Protein AF-A0A1A1YK42-F1 (afdb_monomer_lite)

Radius of gyration: 25.69 Å; chains: 1; bounding box: 45×54×81 Å

Organism: NCBI:txid451644

Secondary structure (DSSP, 8-state):
----------------HHHHHHHHHHS-HHHHHHHHHHHHHHHHHHH--TTT-SS-HHHHHHHHHHHHHHHHHHHHHHHHHHHHHHHHHHHHT-S-GGGS-SS-HHHHHHHHHHHTT-------

Structure (mmCIF, N/CA/C/O backbone):
data_AF-A0A1A1YK42-F1
#
_entry.id   AF-A0A1A1YK42-F1
#
loop_
_atom_site.group_PDB
_atom_site.id
_atom_site.type_symbol
_atom_site.label_atom_id
_atom_site.label_alt_id
_atom_site.label_comp_id
_atom_site.label_asym_id
_atom_site.label_entity_id
_atom_site.label_seq_id
_atom_site.pdbx_PDB_ins_code
_atom_site.Cartn_x
_atom_site.Cartn_y
_atom_site.Cartn_z
_atom_site.occupancy
_atom_site.B_iso_or_equiv
_atom_site.auth_seq_id
_atom_site.auth_comp_id
_atom_site.auth_asym_id
_atom_site.auth_atom_id
_atom_site.pdbx_PDB_model_num
ATOM 1 N N . MET A 1 1 ? 24.041 -40.519 -51.395 1.00 43.22 1 MET A N 1
ATOM 2 C CA . MET A 1 1 ? 23.636 -39.099 -51.387 1.00 43.22 1 MET A CA 1
ATOM 3 C C . MET A 1 1 ? 23.385 -38.729 -49.940 1.00 43.22 1 MET A C 1
ATOM 5 O O . MET A 1 1 ? 22.482 -39.293 -49.340 1.00 43.22 1 MET A O 1
ATOM 9 N N . MET A 1 2 ? 24.282 -37.938 -49.354 1.00 36.22 2 MET A N 1
ATOM 10 C CA . MET A 1 2 ? 24.190 -37.510 -47.958 1.00 36.22 2 MET A CA 1
ATOM 11 C C . MET A 1 2 ? 23.115 -36.427 -47.846 1.00 36.22 2 MET A C 1
ATOM 13 O O . MET A 1 2 ? 23.119 -35.485 -48.635 1.00 36.22 2 MET A O 1
ATOM 17 N N . ALA A 1 3 ? 22.181 -36.600 -46.914 1.00 41.62 3 ALA A N 1
ATOM 18 C CA . ALA A 1 3 ? 21.277 -35.544 -46.490 1.00 41.62 3 ALA A CA 1
ATOM 19 C C . ALA A 1 3 ? 21.921 -34.840 -45.292 1.00 41.62 3 ALA A C 1
ATOM 21 O O . ALA A 1 3 ? 22.222 -35.481 -44.288 1.00 41.62 3 ALA A O 1
ATOM 22 N N . ASP A 1 4 ? 22.128 -33.540 -45.438 1.00 39.41 4 ASP A N 1
ATOM 23 C CA . ASP A 1 4 ? 22.672 -32.609 -44.449 1.00 39.41 4 ASP A CA 1
ATOM 24 C C . ASP A 1 4 ? 21.606 -31.513 -44.200 1.00 39.41 4 ASP A C 1
ATOM 26 O O . ASP A 1 4 ? 20.709 -31.339 -45.031 1.00 39.41 4 ASP A O 1
ATOM 30 N N . PRO A 1 5 ? 21.643 -30.763 -43.090 1.00 43.31 5 PRO A N 1
ATOM 31 C CA . PRO A 1 5 ? 21.080 -31.134 -41.796 1.00 43.31 5 PRO A CA 1
ATOM 32 C C . PRO A 1 5 ? 19.809 -30.323 -41.457 1.00 43.31 5 PRO A C 1
ATOM 34 O O . PRO A 1 5 ? 19.664 -29.159 -41.824 1.00 43.31 5 PRO A O 1
ATOM 37 N N . LYS A 1 6 ? 18.878 -30.919 -40.696 1.00 48.62 6 LYS A N 1
ATOM 38 C CA . LYS A 1 6 ? 17.743 -30.203 -40.082 1.00 48.62 6 LYS A CA 1
ATOM 39 C C . LYS A 1 6 ? 18.139 -29.664 -38.706 1.00 48.62 6 LYS A C 1
ATOM 41 O O . LYS A 1 6 ? 18.134 -30.447 -37.765 1.00 48.62 6 LYS A O 1
ATOM 46 N N . GLN A 1 7 ? 18.390 -28.360 -38.593 1.00 44.28 7 GLN A N 1
ATOM 47 C CA . GLN A 1 7 ? 18.180 -27.511 -37.400 1.00 44.28 7 GLN A CA 1
ATOM 48 C C . GLN A 1 7 ? 18.006 -26.068 -37.922 1.00 44.28 7 GLN A C 1
ATOM 50 O O . GLN A 1 7 ? 18.676 -25.697 -38.877 1.00 44.28 7 GLN A O 1
ATOM 55 N N . VAL A 1 8 ? 17.053 -25.252 -37.464 1.00 39.19 8 VAL A N 1
ATOM 56 C CA . VAL A 1 8 ? 16.987 -24.692 -36.108 1.00 39.19 8 VAL A CA 1
ATOM 57 C C . VAL A 1 8 ? 15.530 -24.567 -35.649 1.00 39.19 8 VAL A C 1
ATOM 59 O O . VAL A 1 8 ? 14.710 -23.934 -36.310 1.00 39.19 8 VAL A O 1
ATOM 62 N N . ASP A 1 9 ? 15.233 -25.155 -34.492 1.00 45.94 9 ASP A N 1
ATOM 63 C CA . ASP A 1 9 ? 14.059 -24.846 -33.680 1.00 45.94 9 ASP A CA 1
ATOM 64 C C . ASP A 1 9 ? 14.298 -23.477 -33.026 1.00 45.94 9 ASP A C 1
ATOM 66 O O . ASP A 1 9 ? 14.876 -23.356 -31.945 1.00 45.94 9 ASP A O 1
ATOM 70 N N . THR A 1 10 ? 13.985 -22.404 -33.749 1.00 42.75 10 THR A N 1
ATOM 71 C CA . THR A 1 10 ? 13.919 -21.073 -33.147 1.00 42.75 10 THR A CA 1
ATOM 72 C C . THR A 1 10 ? 12.687 -21.049 -32.260 1.00 42.75 10 THR A C 1
ATOM 74 O O . THR A 1 10 ? 11.588 -20.804 -32.754 1.00 42.75 10 THR A O 1
ATOM 77 N N . GLY A 1 11 ? 12.890 -21.307 -30.963 1.00 39.41 11 GLY A N 1
ATOM 78 C CA . GLY A 1 11 ? 11.930 -21.105 -29.876 1.00 39.41 11 GLY A CA 1
ATOM 79 C C . GLY A 1 11 ? 11.491 -19.646 -29.784 1.00 39.41 11 GLY A C 1
ATOM 80 O O . GLY A 1 11 ? 11.840 -18.919 -28.855 1.00 39.41 11 GLY A O 1
ATOM 81 N N . GLN A 1 12 ? 10.749 -19.198 -30.790 1.00 34.09 12 GLN A N 1
ATOM 82 C CA . GLN A 1 12 ? 10.132 -17.895 -30.833 1.00 34.09 12 GLN A CA 1
ATOM 83 C C . GLN A 1 12 ? 8.968 -17.966 -29.851 1.00 34.09 12 GLN A C 1
ATOM 85 O O . GLN A 1 12 ? 7.930 -18.564 -30.132 1.00 34.09 12 GLN A O 1
ATOM 90 N N . VAL A 1 13 ? 9.165 -17.404 -28.661 1.00 39.50 13 VAL A N 1
ATOM 91 C CA . VAL A 1 13 ? 8.069 -17.198 -27.719 1.00 39.50 13 VAL A CA 1
ATOM 92 C C . VAL A 1 13 ? 7.153 -16.147 -28.343 1.00 39.50 13 VAL A C 1
ATOM 94 O O . VAL A 1 13 ? 7.360 -14.942 -28.207 1.00 39.50 13 VAL A O 1
ATOM 97 N N . VAL A 1 14 ? 6.178 -16.613 -29.123 1.00 42.56 14 VAL A N 1
ATOM 98 C CA . VAL A 1 14 ? 5.116 -15.780 -29.682 1.00 42.56 14 VAL A CA 1
ATOM 99 C C . VAL A 1 14 ? 4.138 -15.523 -28.550 1.00 42.56 14 VAL A C 1
ATOM 101 O O . VAL A 1 14 ? 3.227 -16.307 -28.294 1.00 42.56 14 VAL A O 1
ATOM 104 N N . PHE A 1 15 ? 4.349 -14.430 -27.829 1.00 44.84 15 PHE A N 1
ATOM 105 C CA . PHE A 1 15 ? 3.347 -13.954 -26.896 1.00 44.84 15 PHE A CA 1
ATOM 106 C C . PHE A 1 15 ? 2.194 -13.329 -27.703 1.00 44.84 15 PHE A C 1
ATOM 108 O O . PHE A 1 15 ? 2.438 -12.393 -28.473 1.00 44.84 15 PHE A O 1
ATOM 115 N N . PRO A 1 16 ? 0.945 -13.817 -27.583 1.00 48.12 16 PRO A N 1
ATOM 116 C CA . PRO A 1 16 ? -0.181 -13.200 -28.269 1.00 48.12 16 PRO A CA 1
ATOM 117 C C . PRO A 1 16 ? -0.320 -11.753 -27.782 1.00 48.12 16 PRO A C 1
ATOM 119 O O . PRO A 1 16 ? -0.468 -11.509 -26.585 1.00 48.12 16 PRO A O 1
ATOM 122 N N . GLN A 1 17 ? -0.262 -10.796 -28.716 1.00 49.16 17 GLN A N 1
ATOM 123 C CA . GLN A 1 17 ? -0.191 -9.350 -28.444 1.00 49.16 17 GLN A CA 1
ATOM 124 C C . GLN A 1 17 ? -1.313 -8.817 -27.526 1.00 49.16 17 GLN A C 1
ATOM 126 O O . GLN A 1 17 ? -1.138 -7.767 -26.918 1.00 49.16 17 GLN A O 1
ATOM 131 N N . GLY A 1 18 ? -2.430 -9.542 -27.372 1.00 46.97 18 GLY A N 1
ATOM 132 C CA . GLY A 1 18 ? -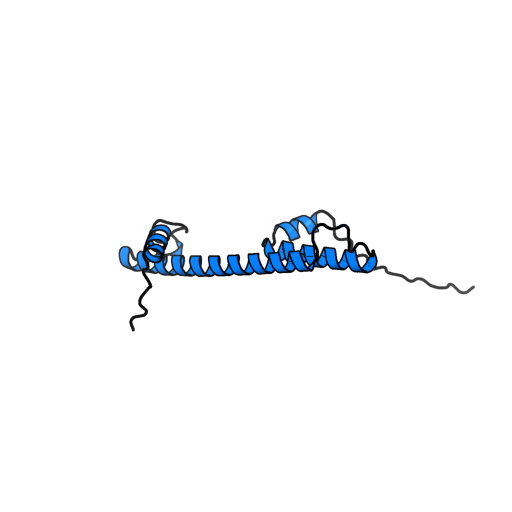3.513 -9.197 -26.441 1.00 46.97 18 GLY A CA 1
ATOM 133 C C . GLY A 1 18 ? -3.297 -9.649 -24.990 1.00 46.97 18 GLY A C 1
ATOM 134 O O . GLY A 1 18 ? -3.601 -8.898 -24.070 1.00 46.97 18 GLY A O 1
ATOM 135 N N . ALA A 1 19 ? -2.716 -10.832 -24.757 1.00 54.50 19 ALA A N 1
ATOM 136 C CA . ALA A 1 19 ? -2.583 -11.390 -23.403 1.00 54.50 19 ALA A CA 1
ATOM 137 C C . ALA A 1 19 ? -1.499 -10.684 -22.571 1.00 54.50 19 ALA A C 1
ATOM 139 O O . ALA A 1 19 ? -1.603 -10.6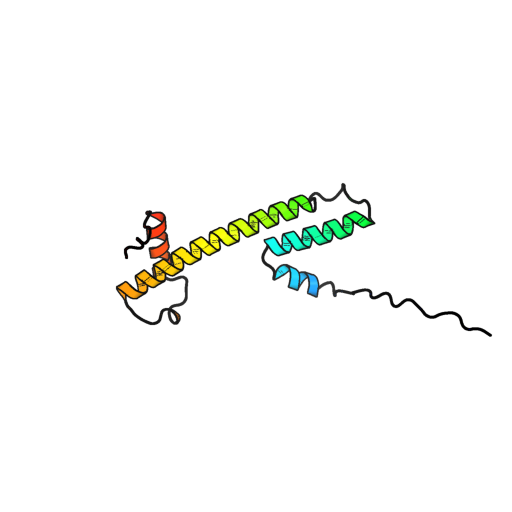02 -21.349 1.00 54.50 19 ALA A O 1
ATOM 140 N N . ILE A 1 20 ? -0.466 -10.145 -23.232 1.00 54.84 20 ILE A N 1
ATOM 141 C CA . ILE A 1 20 ? 0.599 -9.382 -22.563 1.00 54.84 20 ILE A CA 1
ATOM 142 C C . ILE A 1 20 ? 0.040 -8.081 -21.991 1.00 54.84 20 ILE A C 1
ATOM 144 O O . ILE A 1 20 ? 0.376 -7.717 -20.8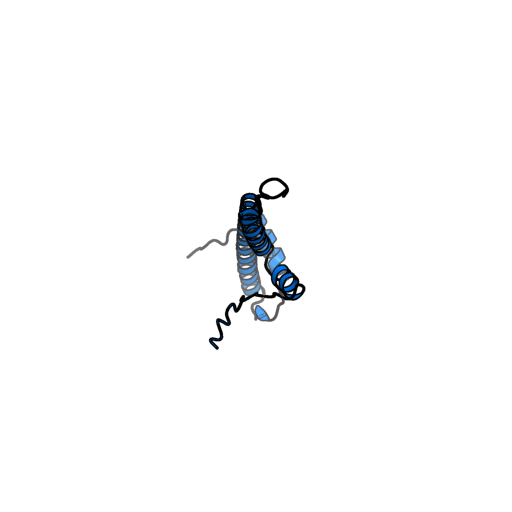70 1.00 54.84 20 ILE A O 1
ATOM 148 N N . LEU A 1 21 ? -0.816 -7.387 -22.748 1.00 57.44 21 LEU A N 1
ATOM 149 C CA . LEU A 1 21 ? -1.385 -6.108 -22.328 1.00 57.44 21 LEU A CA 1
ATOM 150 C C . LEU A 1 21 ? -2.348 -6.284 -21.153 1.00 57.44 21 LEU A C 1
ATOM 152 O O . LEU A 1 21 ? -2.288 -5.500 -20.209 1.00 57.44 21 LEU A O 1
ATOM 156 N N . GLU A 1 22 ? -3.171 -7.335 -21.166 1.00 58.44 22 GLU A N 1
ATOM 157 C CA . GLU A 1 22 ? -4.063 -7.645 -20.044 1.00 58.44 22 GLU A CA 1
ATOM 158 C C . GLU A 1 22 ? -3.278 -8.009 -18.777 1.00 58.44 22 GLU A C 1
ATOM 160 O O . GLU A 1 22 ? -3.491 -7.390 -17.731 1.00 58.44 22 GLU A O 1
ATOM 165 N N . ALA A 1 23 ? -2.310 -8.928 -18.874 1.00 61.94 23 ALA A N 1
ATOM 166 C CA . ALA A 1 23 ? -1.469 -9.317 -17.741 1.00 61.94 23 ALA A CA 1
ATOM 167 C C . ALA A 1 23 ? -0.688 -8.121 -17.178 1.00 61.94 23 ALA A C 1
ATOM 169 O O . ALA A 1 23 ? -0.658 -7.922 -15.966 1.00 61.94 23 ALA A O 1
ATOM 170 N N . PHE A 1 24 ? -0.135 -7.275 -18.047 1.00 64.94 24 PHE A N 1
ATOM 171 C CA . PHE A 1 24 ? 0.562 -6.057 -17.649 1.00 64.94 24 PHE A CA 1
ATOM 172 C C . PHE A 1 24 ? -0.379 -5.071 -16.947 1.00 64.94 24 PHE A C 1
ATOM 174 O O . PHE A 1 24 ? -0.066 -4.591 -15.863 1.00 64.94 24 PHE A O 1
ATOM 181 N N . SER A 1 25 ? -1.569 -4.829 -17.501 1.00 70.88 25 SER A N 1
ATOM 182 C CA . SER A 1 25 ? -2.549 -3.900 -16.921 1.00 70.88 25 SER A CA 1
ATOM 183 C C . SER A 1 25 ? -3.113 -4.345 -15.566 1.00 70.88 25 SER A C 1
ATOM 185 O O . SER A 1 25 ? -3.621 -3.514 -14.816 1.00 70.88 25 SER A O 1
ATOM 187 N N . SER A 1 26 ? -3.002 -5.638 -15.243 1.00 76.31 26 SER A N 1
ATOM 188 C CA . SER A 1 26 ? -3.447 -6.209 -13.968 1.00 76.31 26 SER A CA 1
ATOM 189 C C . SER A 1 26 ? -2.438 -6.044 -12.825 1.00 76.31 26 SER A C 1
ATOM 191 O O . SER A 1 26 ? -2.803 -6.201 -11.659 1.00 76.31 26 SER A O 1
ATOM 193 N N . LEU A 1 27 ? -1.182 -5.711 -13.142 1.00 78.75 27 LEU A N 1
ATOM 194 C CA . LEU A 1 27 ? -0.147 -5.474 -12.142 1.00 78.75 27 LEU A CA 1
ATOM 195 C C . LEU A 1 27 ? -0.324 -4.100 -11.486 1.00 78.75 27 LEU A C 1
ATOM 197 O O . LEU A 1 27 ? -0.833 -3.169 -12.117 1.00 78.75 27 LEU A O 1
ATOM 201 N N . PRO A 1 28 ? 0.164 -3.909 -10.253 1.00 84.25 28 PRO A N 1
ATOM 202 C CA . PRO A 1 28 ? 0.285 -2.576 -9.689 1.00 84.25 28 PRO A CA 1
ATOM 203 C C . PRO A 1 28 ? 1.166 -1.664 -10.557 1.00 84.25 28 PRO A C 1
ATOM 205 O O . PRO A 1 28 ? 2.129 -2.111 -11.182 1.00 84.25 28 PRO A O 1
ATOM 208 N N . LEU A 1 29 ? 0.874 -0.360 -10.568 1.00 81.94 29 LEU A N 1
ATOM 209 C CA . LEU A 1 29 ? 1.520 0.609 -11.471 1.00 81.94 29 LEU A CA 1
ATOM 210 C C . LEU A 1 29 ? 3.058 0.636 -11.374 1.00 81.94 29 LEU A C 1
ATOM 212 O O . LEU A 1 29 ? 3.729 0.884 -12.374 1.00 81.94 29 LEU A O 1
ATOM 216 N N . TRP A 1 30 ? 3.640 0.359 -10.203 1.00 86.00 30 TRP A N 1
ATOM 217 C CA . TRP A 1 30 ? 5.098 0.291 -10.054 1.00 86.00 30 TRP A CA 1
ATOM 218 C C . TRP A 1 30 ? 5.706 -0.949 -10.720 1.00 86.00 30 TRP A C 1
ATOM 220 O O . TRP A 1 30 ? 6.799 -0.870 -11.279 1.00 86.00 30 TRP A O 1
ATOM 230 N N . GLU A 1 31 ? 5.008 -2.084 -10.712 1.00 85.75 31 GLU A N 1
ATOM 231 C CA . GLU A 1 31 ? 5.443 -3.290 -11.424 1.00 85.75 31 GLU A CA 1
ATOM 232 C C . GLU A 1 31 ? 5.287 -3.123 -12.933 1.00 85.75 31 GLU A C 1
ATOM 234 O O . GLU A 1 31 ? 6.180 -3.521 -13.681 1.00 85.75 31 GLU A O 1
ATOM 239 N N . GLN A 1 32 ? 4.231 -2.433 -13.378 1.00 85.81 32 GLN A N 1
ATOM 240 C CA . GLN A 1 32 ? 4.098 -2.004 -14.772 1.00 85.81 32 GLN A CA 1
ATOM 241 C C . GLN A 1 32 ? 5.296 -1.142 -15.199 1.00 85.81 32 GLN A C 1
ATOM 243 O O . GLN A 1 32 ? 5.923 -1.401 -16.226 1.00 85.81 32 GLN A O 1
ATOM 248 N N . ALA A 1 33 ? 5.679 -0.150 -14.389 1.00 83.94 33 ALA A N 1
ATOM 249 C CA . ALA A 1 33 ? 6.829 0.708 -14.672 1.00 83.94 33 ALA A CA 1
ATOM 250 C C . ALA A 1 33 ? 8.170 -0.059 -14.688 1.00 83.94 33 ALA A C 1
ATOM 252 O O . ALA A 1 33 ? 9.011 0.215 -15.547 1.00 83.94 33 ALA A O 1
ATOM 253 N N . ARG A 1 34 ? 8.366 -1.053 -13.804 1.00 85.62 34 ARG A N 1
ATOM 254 C CA . ARG A 1 34 ? 9.538 -1.956 -13.844 1.00 85.62 34 ARG A CA 1
ATOM 255 C C . ARG A 1 34 ? 9.572 -2.785 -15.124 1.00 85.62 34 ARG A C 1
ATOM 257 O O . ARG A 1 34 ? 10.576 -2.766 -15.828 1.00 85.62 34 ARG A O 1
ATOM 264 N N . ALA A 1 35 ? 8.465 -3.440 -15.459 1.00 83.88 35 ALA A N 1
ATOM 265 C CA . ALA A 1 35 ? 8.373 -4.258 -16.660 1.00 83.88 35 ALA A CA 1
ATOM 266 C C . ALA A 1 35 ? 8.570 -3.420 -17.940 1.00 83.88 35 ALA A C 1
ATOM 268 O O . ALA A 1 35 ? 9.254 -3.858 -18.863 1.00 83.88 35 ALA A O 1
ATOM 269 N N . ALA A 1 36 ? 8.070 -2.179 -17.981 1.00 83.44 36 ALA A N 1
ATOM 270 C CA . ALA A 1 36 ? 8.350 -1.248 -19.076 1.00 83.44 36 ALA A CA 1
ATOM 271 C C . ALA A 1 36 ? 9.842 -0.872 -19.170 1.00 83.44 36 ALA A C 1
ATOM 273 O O . ALA A 1 36 ? 10.382 -0.785 -20.275 1.00 83.44 36 ALA A O 1
ATOM 274 N N . ALA A 1 37 ? 10.523 -0.681 -18.034 1.00 85.06 37 ALA A N 1
ATOM 275 C CA . ALA A 1 37 ? 11.962 -0.419 -18.007 1.00 85.06 37 ALA A CA 1
ATOM 276 C C . ALA A 1 37 ? 12.771 -1.590 -18.583 1.00 85.06 37 ALA A C 1
ATOM 278 O O . ALA A 1 37 ? 13.682 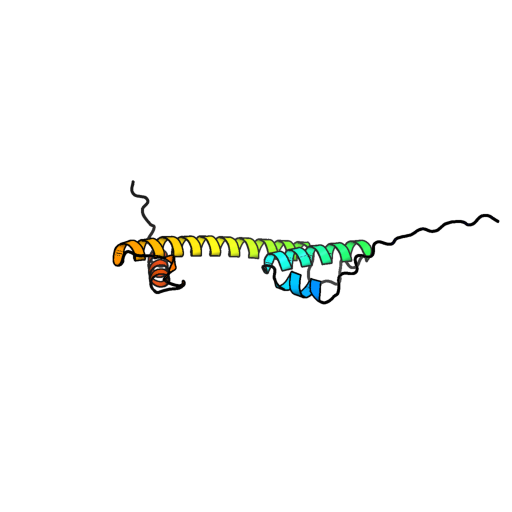-1.362 -19.380 1.00 85.06 37 ALA A O 1
ATOM 279 N N . ASP A 1 38 ? 12.414 -2.823 -18.223 1.00 84.56 38 ASP A N 1
ATOM 280 C CA . ASP A 1 38 ? 13.098 -4.032 -18.693 1.00 84.56 38 ASP A CA 1
ATOM 281 C C . ASP A 1 38 ? 12.896 -4.246 -20.200 1.00 84.56 38 ASP A C 1
ATOM 283 O O . ASP A 1 38 ? 13.844 -4.566 -20.917 1.00 84.56 38 ASP A O 1
ATOM 287 N N . VAL A 1 39 ? 11.689 -3.976 -20.711 1.00 81.62 39 VAL A N 1
ATOM 288 C CA . VAL A 1 39 ? 11.406 -3.999 -22.156 1.00 81.62 39 VAL A CA 1
ATOM 289 C C . VAL A 1 39 ? 12.230 -2.941 -22.896 1.00 81.62 39 VAL A C 1
ATOM 291 O O . VAL A 1 39 ? 12.836 -3.245 -23.925 1.00 81.62 39 VAL A O 1
ATOM 294 N N . LEU A 1 40 ? 12.304 -1.712 -22.376 1.00 78.94 40 LEU A N 1
ATOM 295 C CA . LEU A 1 40 ? 13.105 -0.648 -22.992 1.00 78.94 40 LEU A CA 1
ATOM 296 C C . LEU A 1 40 ? 14.603 -0.962 -22.976 1.00 78.94 40 LEU A C 1
ATOM 298 O O . LEU A 1 40 ? 15.287 -0.686 -23.962 1.00 78.94 40 LEU A O 1
ATOM 302 N N . GLU A 1 41 ? 15.126 -1.546 -21.899 1.00 79.75 41 GLU A N 1
ATOM 303 C CA . GLU A 1 41 ? 16.527 -1.977 -21.813 1.00 79.75 41 GLU A CA 1
ATOM 304 C C . GLU A 1 41 ? 16.823 -3.102 -22.819 1.00 79.75 41 GLU A C 1
ATOM 306 O O . GLU A 1 41 ? 17.772 -3.008 -23.601 1.00 79.75 41 GLU A O 1
ATOM 311 N N . ALA A 1 42 ? 15.946 -4.105 -22.901 1.00 76.25 42 ALA A N 1
ATOM 312 C CA . ALA A 1 42 ? 16.059 -5.195 -23.868 1.00 76.25 42 ALA A CA 1
ATOM 313 C C . ALA A 1 42 ? 15.972 -4.724 -25.331 1.00 76.25 42 ALA A C 1
ATOM 315 O O . ALA A 1 42 ? 16.587 -5.337 -26.200 1.00 76.25 42 ALA A O 1
ATOM 316 N N . MET A 1 43 ? 15.241 -3.640 -25.619 1.00 70.75 43 MET A N 1
ATOM 317 C CA . MET A 1 43 ? 15.150 -3.050 -26.964 1.00 70.75 43 MET A CA 1
ATOM 318 C C . MET A 1 43 ? 16.314 -2.104 -27.290 1.00 70.75 43 MET A C 1
ATOM 320 O O . MET A 1 43 ? 16.736 -2.020 -28.445 1.00 70.75 43 MET A O 1
ATOM 324 N N . THR A 1 44 ? 16.859 -1.394 -26.298 1.00 65.44 44 THR A N 1
ATOM 325 C CA . THR A 1 44 ? 17.964 -0.440 -26.507 1.00 65.44 44 THR A CA 1
ATOM 326 C C . THR A 1 44 ? 19.312 -1.128 -26.723 1.00 65.44 44 THR A C 1
ATOM 328 O O . THR A 1 44 ? 20.109 -0.626 -27.518 1.00 65.44 44 THR A O 1
ATOM 331 N N . ILE A 1 45 ? 19.548 -2.287 -26.098 1.00 61.06 45 ILE A N 1
ATOM 332 C CA . ILE A 1 45 ? 20.793 -3.067 -26.233 1.00 61.06 45 ILE A CA 1
ATOM 333 C C . ILE A 1 45 ? 21.065 -3.540 -27.683 1.00 61.06 45 ILE A C 1
ATOM 335 O O . ILE A 1 45 ? 22.169 -3.306 -28.173 1.00 61.06 45 ILE A O 1
ATOM 339 N N . PRO A 1 46 ? 20.117 -4.165 -28.411 1.00 56.28 46 PRO A N 1
ATOM 340 C CA . PRO A 1 46 ? 20.367 -4.670 -29.764 1.00 56.28 46 PRO A CA 1
ATOM 341 C C . PRO A 1 46 ? 20.258 -3.613 -30.874 1.00 56.28 46 PRO A C 1
ATOM 343 O O . PRO A 1 46 ? 20.804 -3.825 -31.954 1.00 56.28 46 PRO A O 1
ATOM 346 N N . LEU A 1 47 ? 19.562 -2.490 -30.650 1.00 57.41 47 LEU A N 1
ATOM 347 C CA . LEU A 1 47 ? 19.243 -1.528 -31.718 1.00 57.41 47 LEU A CA 1
ATOM 348 C C . LEU A 1 47 ? 20.107 -0.257 -31.712 1.00 57.41 47 LEU A C 1
ATOM 350 O O . LEU A 1 47 ? 20.027 0.524 -32.656 1.00 57.41 47 LEU A O 1
ATOM 354 N N . GLY A 1 48 ? 20.912 0.002 -30.671 1.00 56.75 48 GLY A N 1
ATOM 355 C CA . GLY A 1 48 ? 21.676 1.260 -30.558 1.00 56.75 48 GLY A CA 1
ATOM 356 C C . GLY A 1 48 ? 20.786 2.509 -30.429 1.00 56.75 48 GLY A C 1
ATOM 357 O O . GLY A 1 48 ? 21.255 3.639 -30.540 1.00 56.75 48 GLY A O 1
ATOM 358 N N . TRP A 1 49 ? 19.492 2.309 -30.167 1.00 53.62 49 TRP A N 1
ATOM 359 C CA . TRP A 1 49 ? 18.421 3.311 -30.098 1.00 53.62 49 TRP A CA 1
ATOM 360 C C . TRP A 1 49 ? 18.427 4.147 -28.805 1.00 53.62 49 TRP A C 1
ATOM 362 O O . TRP A 1 49 ? 17.408 4.706 -28.406 1.00 53.62 49 TRP A O 1
ATOM 372 N N . GLY A 1 50 ? 19.574 4.262 -28.132 1.00 52.81 50 GLY A N 1
ATOM 373 C CA . GLY A 1 50 ? 19.694 4.837 -26.786 1.00 52.81 50 GLY A CA 1
ATOM 374 C C . GLY A 1 50 ? 19.327 6.323 -26.637 1.00 52.81 50 GLY A C 1
ATOM 375 O O . GLY A 1 50 ? 19.457 6.853 -25.538 1.00 52.81 50 GLY A O 1
ATOM 376 N N . ALA A 1 51 ? 18.890 7.009 -27.700 1.00 54.34 51 ALA A N 1
ATOM 377 C CA . ALA A 1 51 ? 18.716 8.462 -27.716 1.00 54.34 51 ALA A CA 1
ATOM 378 C C . ALA A 1 51 ? 17.294 8.973 -28.026 1.00 54.34 51 ALA A C 1
ATOM 380 O O . ALA A 1 51 ? 17.046 10.154 -27.803 1.00 54.34 51 ALA A O 1
ATOM 381 N N . SER A 1 52 ? 16.365 8.149 -28.532 1.00 59.12 52 SER A N 1
ATOM 382 C CA . SER A 1 52 ? 15.046 8.636 -28.993 1.00 59.12 52 SER A CA 1
ATOM 383 C C . SER A 1 52 ? 13.889 8.399 -28.021 1.00 59.12 52 SER A C 1
ATOM 385 O O . SER A 1 52 ? 12.826 8.995 -28.194 1.00 59.12 52 SER A O 1
ATOM 387 N N . SER A 1 53 ? 14.071 7.563 -26.994 1.00 63.16 53 SER A N 1
ATOM 388 C CA . SER A 1 53 ? 13.053 7.395 -25.955 1.00 63.16 53 SER A CA 1
ATOM 389 C C . SER A 1 53 ? 13.090 8.586 -24.990 1.00 63.16 53 SER A C 1
ATOM 391 O O . SER A 1 53 ? 14.156 8.866 -24.436 1.00 63.16 53 SER A O 1
ATOM 393 N N . PRO A 1 54 ? 11.953 9.260 -24.730 1.00 68.44 54 PRO A N 1
ATOM 394 C CA . PRO A 1 54 ? 11.872 10.303 -23.707 1.00 68.44 54 PRO A CA 1
ATOM 395 C C . PRO A 1 54 ? 12.080 9.756 -22.288 1.00 68.44 54 PRO A C 1
ATOM 397 O O . PRO A 1 54 ? 12.274 10.539 -21.367 1.00 68.44 54 PRO A O 1
ATOM 400 N N . TRP A 1 55 ? 12.052 8.429 -22.127 1.00 66.62 55 TRP A N 1
ATOM 401 C CA . TRP A 1 55 ? 12.279 7.738 -20.866 1.00 66.62 55 TRP A CA 1
ATOM 402 C C . TRP A 1 55 ? 13.460 6.787 -20.982 1.00 66.62 55 TRP A C 1
ATOM 404 O O . TRP A 1 55 ? 13.475 5.886 -21.833 1.00 66.62 55 TRP A O 1
ATOM 414 N N . ARG A 1 56 ? 14.434 6.947 -20.091 1.00 81.31 56 ARG A N 1
ATOM 415 C CA . ARG A 1 56 ? 15.513 5.975 -19.906 1.00 81.31 56 ARG A CA 1
ATOM 416 C C . ARG A 1 56 ? 15.034 4.852 -18.978 1.00 81.31 56 ARG A C 1
ATOM 418 O O . ARG A 1 56 ? 14.326 5.139 -18.012 1.00 81.31 56 ARG A O 1
ATOM 425 N N . PRO A 1 57 ? 15.475 3.592 -19.171 1.00 82.62 57 PRO A N 1
ATOM 426 C CA . PRO A 1 57 ? 15.128 2.489 -18.267 1.00 82.62 57 PRO A CA 1
ATOM 427 C C . PRO A 1 57 ? 15.381 2.812 -16.788 1.00 82.62 57 PRO A C 1
ATOM 429 O O . PRO A 1 57 ? 14.569 2.506 -15.920 1.00 82.62 57 PRO A O 1
ATOM 432 N N . ARG A 1 58 ? 16.485 3.512 -16.501 1.00 83.94 58 ARG A N 1
ATOM 433 C CA . ARG A 1 58 ? 16.815 3.983 -15.153 1.00 83.94 58 ARG A CA 1
ATOM 434 C C . ARG A 1 58 ? 15.735 4.891 -14.552 1.00 83.94 58 ARG A C 1
ATOM 436 O O . ARG A 1 58 ? 15.380 4.700 -13.397 1.00 83.94 58 ARG A O 1
ATOM 443 N N . GLU A 1 59 ? 15.211 5.843 -15.317 1.00 85.75 59 GLU A N 1
ATOM 444 C CA . GLU A 1 59 ? 14.205 6.802 -14.838 1.00 85.75 59 GLU A CA 1
ATOM 445 C C . GLU A 1 59 ? 12.892 6.089 -14.500 1.00 85.75 59 GLU A C 1
ATOM 447 O O . GLU A 1 59 ? 12.290 6.352 -13.463 1.00 85.75 59 GLU A O 1
ATOM 452 N N . LEU A 1 60 ? 12.484 5.115 -15.318 1.00 84.75 60 LEU A N 1
ATOM 453 C CA . LEU A 1 60 ? 11.304 4.295 -15.027 1.00 84.75 60 LEU A CA 1
ATOM 454 C C . LEU A 1 60 ? 11.482 3.436 -13.773 1.00 84.75 60 LEU A C 1
ATOM 456 O O . LEU A 1 60 ? 10.540 3.295 -12.995 1.00 84.75 60 LEU A O 1
ATOM 460 N N . ARG A 1 61 ? 12.687 2.904 -13.529 1.00 88.00 61 ARG A N 1
ATOM 461 C CA . ARG A 1 61 ? 12.997 2.176 -12.287 1.00 88.00 61 ARG A CA 1
ATOM 462 C C . ARG A 1 61 ? 12.947 3.088 -11.062 1.00 88.00 61 ARG A C 1
ATOM 464 O O . ARG A 1 61 ? 12.427 2.679 -10.025 1.00 88.00 61 ARG A O 1
ATOM 471 N N . GLU A 1 62 ? 13.451 4.314 -11.178 1.00 87.62 62 GLU A N 1
ATOM 472 C CA . GLU A 1 62 ? 13.380 5.319 -10.110 1.00 87.62 62 GLU A CA 1
ATOM 473 C C . GLU A 1 62 ? 11.921 5.704 -9.806 1.00 87.62 62 GLU A C 1
ATOM 475 O O . GLU A 1 62 ? 11.512 5.698 -8.642 1.00 87.62 62 GLU A O 1
ATOM 480 N N . VAL A 1 63 ? 11.101 5.933 -10.838 1.00 86.38 63 VAL A N 1
ATOM 481 C CA . VAL A 1 63 ? 9.658 6.191 -10.689 1.00 86.38 63 VAL A CA 1
ATOM 482 C C . VAL A 1 63 ? 8.940 5.002 -10.047 1.00 86.38 63 VAL A C 1
ATOM 484 O O . VAL A 1 63 ? 8.166 5.195 -9.109 1.00 86.38 63 VAL A O 1
ATOM 487 N N . ALA A 1 64 ? 9.222 3.778 -10.500 1.00 89.00 64 ALA A N 1
ATOM 488 C CA . ALA A 1 64 ? 8.646 2.566 -9.926 1.00 89.00 64 ALA A CA 1
ATOM 489 C C . ALA A 1 64 ? 8.971 2.427 -8.433 1.00 89.00 64 ALA A C 1
ATOM 491 O O . ALA A 1 64 ? 8.082 2.158 -7.631 1.00 89.00 64 ALA A O 1
ATOM 492 N N . SER A 1 65 ? 10.228 2.664 -8.051 1.00 90.19 65 SER A N 1
ATOM 493 C CA . SER A 1 65 ? 10.657 2.652 -6.647 1.00 90.19 65 SER A CA 1
ATOM 494 C C . SER A 1 65 ? 9.890 3.681 -5.806 1.00 90.19 65 SER A C 1
ATOM 496 O O . SER A 1 65 ? 9.374 3.362 -4.736 1.00 90.19 65 SER A O 1
ATOM 498 N N . GLY A 1 66 ? 9.724 4.905 -6.321 1.00 87.94 66 GLY A N 1
ATOM 499 C CA . GLY A 1 66 ? 8.945 5.943 -5.641 1.00 87.94 66 GLY A CA 1
ATOM 500 C C . GLY A 1 66 ? 7.462 5.588 -5.483 1.00 87.94 66 GLY A C 1
ATOM 501 O O . GLY A 1 66 ? 6.866 5.865 -4.442 1.00 87.94 66 GLY A O 1
ATOM 502 N N . MET A 1 67 ? 6.862 4.955 -6.493 1.00 88.00 67 MET A N 1
ATOM 503 C CA . MET A 1 67 ? 5.479 4.471 -6.429 1.00 88.00 67 MET A CA 1
ATOM 504 C C . MET A 1 67 ? 5.315 3.330 -5.418 1.00 88.00 67 MET A C 1
ATOM 506 O O . MET A 1 67 ? 4.363 3.352 -4.642 1.00 88.00 67 MET A O 1
ATOM 510 N N . GLU A 1 68 ? 6.245 2.373 -5.389 1.00 92.06 68 GLU A N 1
ATOM 511 C CA . GLU A 1 68 ? 6.241 1.263 -4.429 1.00 92.06 68 GLU A CA 1
ATOM 512 C C . GLU A 1 68 ? 6.378 1.768 -2.985 1.00 92.06 68 GLU A C 1
ATOM 514 O O . GLU A 1 68 ? 5.611 1.348 -2.120 1.00 92.06 68 GLU A O 1
ATOM 519 N N . SER A 1 69 ? 7.283 2.723 -2.729 1.00 89.88 69 SER A N 1
ATOM 520 C CA . SER A 1 69 ? 7.438 3.332 -1.397 1.00 89.88 69 SER A CA 1
ATOM 521 C C . SER A 1 69 ? 6.141 3.982 -0.924 1.00 89.88 69 SER A C 1
ATOM 523 O O . SER A 1 69 ? 5.664 3.685 0.167 1.00 89.88 69 SER A O 1
ATOM 525 N N . ARG A 1 70 ? 5.510 4.807 -1.770 1.00 86.62 70 ARG A N 1
ATOM 526 C CA . ARG A 1 70 ? 4.236 5.463 -1.433 1.00 86.62 70 ARG A CA 1
ATOM 527 C C . ARG A 1 70 ? 3.106 4.464 -1.218 1.00 86.62 70 ARG A C 1
ATOM 529 O O . ARG A 1 70 ? 2.291 4.655 -0.323 1.00 86.62 70 ARG A O 1
ATOM 536 N N . ALA A 1 71 ? 3.045 3.407 -2.027 1.00 87.44 71 ALA A N 1
ATOM 537 C CA . ALA A 1 71 ? 2.051 2.352 -1.856 1.00 87.44 71 ALA A CA 1
ATOM 538 C C . ALA A 1 71 ? 2.239 1.624 -0.519 1.00 87.44 71 ALA A C 1
ATOM 540 O O . ALA A 1 71 ? 1.258 1.337 0.166 1.00 87.44 71 ALA A O 1
ATOM 541 N N . LYS A 1 72 ? 3.490 1.377 -0.120 1.00 88.56 72 LYS A N 1
ATOM 542 C CA . LYS A 1 72 ? 3.819 0.778 1.174 1.00 88.56 72 LYS A CA 1
ATOM 543 C C . LYS A 1 72 ? 3.458 1.701 2.340 1.00 88.56 72 LYS A C 1
ATOM 545 O O . LYS A 1 72 ? 2.795 1.252 3.266 1.00 88.56 72 LYS A O 1
ATOM 550 N N . GLU A 1 73 ? 3.825 2.978 2.265 1.00 87.31 73 GLU A N 1
ATOM 551 C CA . GLU A 1 73 ? 3.465 3.992 3.268 1.00 87.31 73 GLU A CA 1
ATOM 552 C C . GLU A 1 73 ? 1.942 4.104 3.429 1.00 87.31 73 GLU A C 1
ATOM 554 O O . GLU A 1 73 ? 1.428 4.113 4.547 1.00 87.31 73 GLU A O 1
ATOM 559 N N . GLN A 1 74 ? 1.203 4.116 2.316 1.00 85.69 74 GLN A N 1
ATOM 560 C CA . GLN A 1 74 ? -0.257 4.142 2.341 1.00 85.69 74 GLN A CA 1
ATOM 561 C C . GLN A 1 74 ? -0.838 2.862 2.954 1.00 85.69 74 GLN A C 1
ATOM 563 O O . GLN A 1 74 ? -1.756 2.941 3.765 1.00 85.69 74 GLN A O 1
ATOM 568 N N . ALA A 1 75 ? -0.293 1.690 2.616 1.00 86.81 75 ALA A N 1
ATOM 569 C CA . ALA A 1 75 ? -0.733 0.418 3.187 1.00 86.81 75 ALA A CA 1
ATOM 570 C C . ALA A 1 75 ? -0.476 0.340 4.702 1.00 86.81 75 ALA A C 1
ATOM 572 O O . ALA A 1 75 ? -1.309 -0.189 5.438 1.00 86.81 75 ALA A O 1
ATOM 573 N N . GLU A 1 76 ? 0.646 0.886 5.178 1.00 87.44 76 GLU A N 1
ATOM 574 C CA . GLU A 1 76 ? 0.953 0.998 6.608 1.00 87.44 76 GLU A CA 1
ATOM 575 C C . GLU A 1 76 ? -0.021 1.954 7.316 1.00 87.44 76 GLU A C 1
ATOM 577 O O . GLU A 1 76 ? -0.582 1.596 8.356 1.00 87.44 76 GLU A O 1
ATOM 582 N N . ALA A 1 77 ? -0.303 3.119 6.725 1.00 83.50 77 ALA A N 1
ATOM 583 C CA . ALA A 1 77 ? -1.287 4.066 7.253 1.00 83.50 77 ALA A CA 1
ATOM 584 C C . ALA A 1 77 ? -2.704 3.463 7.298 1.00 83.50 77 ALA A C 1
ATOM 586 O O . ALA A 1 77 ? -3.405 3.564 8.308 1.00 83.50 77 ALA A O 1
ATOM 587 N N . ASP A 1 78 ? -3.120 2.773 6.235 1.00 86.75 78 ASP A N 1
ATOM 588 C CA . ASP A 1 78 ? -4.415 2.094 6.172 1.00 86.75 78 ASP A CA 1
ATOM 589 C C . ASP A 1 78 ? -4.497 0.938 7.180 1.00 86.75 78 ASP A C 1
ATOM 591 O O . ASP A 1 78 ? -5.559 0.700 7.767 1.00 86.75 78 ASP A O 1
ATOM 595 N N . ALA A 1 79 ? -3.385 0.243 7.439 1.00 88.06 79 ALA A N 1
ATOM 596 C CA . ALA A 1 79 ? -3.310 -0.773 8.482 1.00 88.06 79 ALA A CA 1
ATOM 597 C C . ALA A 1 79 ? -3.481 -0.167 9.887 1.00 88.06 79 ALA A C 1
ATOM 599 O O . ALA A 1 79 ? -4.221 -0.739 10.693 1.00 88.06 79 ALA A O 1
ATOM 600 N N . GLU A 1 80 ? -2.871 0.991 10.170 1.00 87.50 80 GLU A N 1
ATOM 601 C CA . GLU A 1 80 ? -3.041 1.720 11.439 1.00 87.50 80 GLU A CA 1
ATOM 602 C C . GLU A 1 80 ? -4.502 2.166 11.629 1.00 87.50 80 GLU A C 1
ATOM 604 O O . GLU A 1 80 ? -5.110 1.886 12.669 1.00 87.50 80 GLU A O 1
ATOM 609 N N . VAL A 1 81 ? -5.108 2.759 10.592 1.00 88.69 81 VAL A N 1
ATOM 610 C CA . VAL A 1 81 ? -6.530 3.149 10.584 1.00 88.69 81 VAL A CA 1
ATOM 611 C C . VAL A 1 81 ? -7.424 1.940 10.835 1.00 88.69 81 VAL A C 1
ATOM 613 O O . VAL A 1 81 ? -8.317 1.991 11.678 1.00 88.69 81 VAL A O 1
ATOM 616 N N . ASN A 1 82 ? -7.190 0.836 10.130 1.00 88.44 82 ASN A N 1
ATOM 617 C CA . ASN A 1 82 ? -7.987 -0.377 10.255 1.00 88.44 82 ASN A CA 1
ATOM 618 C C . ASN A 1 82 ? -7.847 -1.025 11.646 1.00 88.44 82 ASN A C 1
ATOM 620 O O . ASN A 1 82 ? -8.833 -1.508 12.208 1.00 88.44 82 ASN A O 1
ATOM 624 N N . ALA A 1 83 ? -6.643 -1.015 12.223 1.00 88.00 83 ALA A N 1
ATOM 625 C CA . ALA A 1 83 ? -6.406 -1.512 13.574 1.00 88.00 83 ALA A CA 1
ATOM 626 C C . ALA A 1 83 ? -7.153 -0.669 14.617 1.00 88.00 83 ALA A C 1
ATOM 628 O O . ALA A 1 83 ? -7.828 -1.227 15.487 1.00 88.00 83 ALA A O 1
ATOM 629 N N . LEU A 1 84 ? -7.088 0.662 14.511 1.00 88.44 84 LEU A N 1
ATOM 630 C CA . LEU A 1 84 ? -7.806 1.557 15.416 1.00 88.44 84 LEU A CA 1
ATOM 631 C C . LEU A 1 84 ? -9.324 1.461 15.222 1.00 88.44 84 LEU A C 1
ATOM 633 O O . LEU A 1 84 ? -10.059 1.391 16.203 1.00 88.44 84 LEU A O 1
ATOM 637 N N . ALA A 1 85 ? -9.801 1.378 13.980 1.00 88.25 85 ALA A N 1
ATOM 638 C CA . ALA A 1 85 ? -11.219 1.214 13.673 1.00 88.25 85 ALA A CA 1
ATOM 639 C C . ALA A 1 85 ? -11.793 -0.057 14.314 1.00 88.25 85 ALA A C 1
ATOM 641 O O . ALA A 1 85 ? -12.895 -0.019 14.866 1.00 88.25 85 ALA A O 1
ATOM 642 N N . LYS A 1 86 ? -11.026 -1.156 14.302 1.00 85.75 86 LYS A N 1
ATOM 643 C CA . LYS A 1 86 ? -11.406 -2.400 14.978 1.00 85.75 86 LYS A CA 1
ATOM 644 C C . LYS A 1 86 ? -11.497 -2.217 16.495 1.00 85.75 86 LYS A C 1
ATOM 646 O O . LYS A 1 86 ? -12.500 -2.595 17.084 1.00 85.75 86 LYS A O 1
ATOM 651 N N . VAL A 1 87 ? -10.506 -1.571 17.115 1.00 86.75 87 VAL A N 1
ATOM 652 C CA . VAL A 1 87 ? -10.533 -1.278 18.562 1.00 86.75 87 VAL A CA 1
ATOM 653 C C . VAL A 1 87 ? -11.750 -0.426 18.933 1.00 86.75 87 VAL A C 1
ATOM 655 O O . VAL A 1 87 ? -12.447 -0.737 19.893 1.00 86.75 87 VAL A O 1
ATOM 658 N N . LEU A 1 88 ? -12.039 0.627 18.163 1.00 86.00 88 LEU A N 1
ATOM 659 C CA . LEU A 1 88 ? -13.205 1.484 18.400 1.00 86.00 88 LEU A CA 1
ATOM 660 C C . LEU A 1 88 ? -14.520 0.706 18.291 1.00 86.00 88 LEU A C 1
ATOM 662 O O . LEU A 1 88 ? -15.433 0.926 19.085 1.00 86.00 88 LEU A O 1
ATOM 666 N N . PHE A 1 89 ? -14.616 -0.195 17.316 1.00 86.62 89 PHE A N 1
ATOM 667 C CA . PHE A 1 89 ? -15.782 -1.051 17.142 1.00 86.62 89 PHE A CA 1
ATOM 668 C C . PHE A 1 89 ? -15.972 -2.018 18.317 1.00 86.62 89 PHE A C 1
ATOM 670 O O . PHE A 1 89 ? -17.074 -2.096 18.872 1.00 86.62 89 PHE A O 1
ATOM 677 N N . ASP A 1 90 ? -14.895 -2.696 18.719 1.00 85.19 90 ASP A N 1
ATOM 678 C CA . ASP A 1 90 ? -14.894 -3.658 19.823 1.00 85.19 90 ASP A CA 1
ATOM 679 C C . ASP A 1 90 ? -15.279 -2.982 21.151 1.00 85.19 90 ASP A C 1
ATOM 681 O O . ASP A 1 90 ? -16.064 -3.539 21.915 1.00 85.19 90 ASP A O 1
ATOM 685 N N . LEU A 1 91 ? -14.796 -1.758 21.401 1.00 83.75 91 LEU A N 1
ATOM 686 C CA . LEU A 1 91 ? -15.108 -0.995 22.617 1.00 83.75 91 LEU A CA 1
ATOM 687 C C . LEU A 1 91 ? -16.560 -0.500 22.682 1.00 83.75 91 LEU A C 1
ATOM 689 O O . LEU A 1 91 ? -17.124 -0.402 23.769 1.00 83.75 91 LEU A O 1
ATOM 693 N N . MET A 1 92 ? -17.148 -0.125 21.542 1.00 81.06 92 MET A N 1
ATOM 694 C CA . MET A 1 92 ? -18.436 0.582 21.513 1.00 81.06 92 MET A CA 1
ATOM 695 C C . MET A 1 92 ? -19.642 -0.331 21.328 1.00 81.06 92 MET A C 1
ATOM 697 O O . MET A 1 92 ? -20.723 -0.019 21.825 1.00 81.06 92 MET A O 1
ATOM 701 N N . ILE A 1 93 ? -19.493 -1.397 20.544 1.00 79.44 93 ILE A N 1
ATOM 702 C CA . ILE A 1 93 ? -20.598 -2.303 20.212 1.00 79.44 93 ILE A CA 1
ATOM 703 C C . ILE A 1 93 ? -20.262 -3.720 20.671 1.00 79.44 93 ILE A C 1
ATOM 705 O O . ILE A 1 93 ? -21.100 -4.354 21.308 1.00 79.44 93 ILE A O 1
ATOM 709 N N . GLY A 1 94 ? -19.055 -4.203 20.359 1.00 66.81 94 GLY A N 1
ATOM 710 C CA . GLY A 1 94 ? -18.718 -5.623 20.450 1.00 66.81 94 GLY A CA 1
ATOM 711 C C . GLY A 1 94 ? -19.486 -6.447 19.404 1.00 66.81 94 GLY A C 1
ATOM 712 O O . GLY A 1 94 ? -20.685 -6.272 19.195 1.00 66.81 94 GLY A O 1
ATOM 713 N N . GLY A 1 95 ? -18.804 -7.334 18.682 1.00 73.88 95 GLY A N 1
ATOM 714 C CA . GLY A 1 95 ? -19.450 -8.170 17.666 1.00 73.88 95 GLY A CA 1
ATOM 715 C C . GLY A 1 95 ? -18.492 -8.653 16.588 1.00 73.88 95 GLY A C 1
ATOM 716 O O . GLY A 1 95 ? -17.280 -8.472 16.696 1.00 73.88 95 GLY A O 1
ATOM 717 N N . ASP A 1 96 ? -19.036 -9.262 15.535 1.00 73.00 96 ASP A N 1
ATOM 718 C CA . ASP A 1 96 ? -18.217 -9.743 14.428 1.00 73.00 96 ASP A CA 1
ATOM 719 C C . ASP A 1 96 ? -17.813 -8.588 13.497 1.00 73.00 96 ASP A C 1
ATOM 721 O O . ASP A 1 96 ? -18.633 -7.938 12.843 1.00 73.00 96 ASP A O 1
ATOM 725 N N . TRP A 1 97 ? -16.509 -8.331 13.449 1.00 74.44 97 TRP A N 1
ATOM 726 C CA . TRP A 1 97 ? -15.886 -7.355 12.559 1.00 74.44 97 TRP A CA 1
ATOM 727 C C . TRP A 1 97 ? -16.020 -7.734 11.076 1.00 74.44 97 TRP A C 1
ATOM 729 O O . TRP A 1 97 ? -15.983 -6.854 10.216 1.00 74.44 97 TRP A O 1
ATOM 739 N N . SER A 1 98 ? -16.163 -9.026 10.764 1.00 72.56 98 SER A N 1
ATOM 740 C CA . SER A 1 98 ? -16.200 -9.543 9.391 1.00 72.56 98 SER A CA 1
ATOM 741 C C . SER A 1 98 ? -17.527 -9.280 8.670 1.00 72.56 98 SER A C 1
ATOM 743 O O . SER A 1 98 ? -17.539 -9.143 7.448 1.00 72.56 98 SER A O 1
ATOM 745 N N . GLU A 1 99 ? -18.623 -9.106 9.413 1.00 63.00 99 GLU A N 1
ATOM 746 C CA . GLU A 1 99 ? -19.956 -8.846 8.849 1.00 63.00 99 GLU A CA 1
ATOM 747 C C . GLU A 1 99 ? -20.174 -7.371 8.475 1.00 63.00 99 GLU A C 1
ATOM 749 O O . GLU A 1 99 ? -21.112 -7.027 7.751 1.00 63.00 99 GLU A O 1
ATOM 754 N N . ARG A 1 100 ? -19.301 -6.468 8.940 1.00 58.94 100 ARG A N 1
ATOM 755 C CA . ARG A 1 100 ? -19.407 -5.026 8.683 1.00 58.94 100 ARG A CA 1
ATOM 756 C C . ARG A 1 100 ? -18.383 -4.596 7.642 1.00 58.94 100 ARG A C 1
ATOM 758 O O . ARG A 1 100 ? -17.263 -4.212 7.971 1.00 58.94 100 ARG A O 1
ATOM 765 N N . VAL A 1 101 ? -18.813 -4.642 6.382 1.00 54.59 101 VAL A N 1
ATOM 766 C CA . VAL A 1 101 ? -18.062 -4.217 5.189 1.00 54.59 101 VAL A CA 1
ATOM 767 C C . VAL A 1 101 ? -17.296 -2.908 5.447 1.00 54.59 101 VAL A C 1
ATOM 769 O O .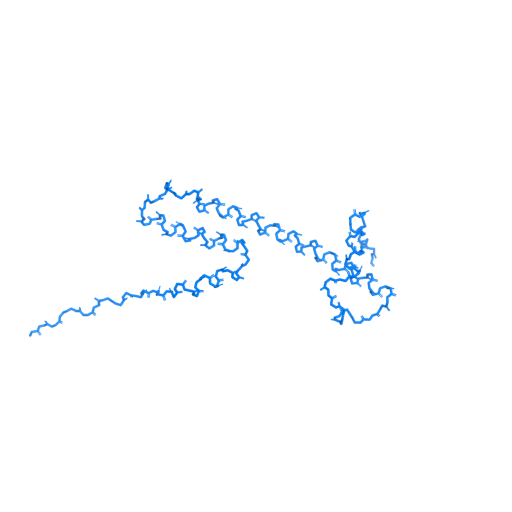 VAL A 1 101 ? -17.848 -1.931 5.956 1.00 54.59 101 VAL A O 1
ATOM 772 N N . LYS A 1 102 ? -16.001 -2.911 5.119 1.00 62.06 102 LYS A N 1
ATOM 773 C CA . LYS A 1 102 ? -15.105 -1.746 5.168 1.00 62.06 102 LYS A CA 1
ATOM 774 C C . LYS A 1 102 ? -15.103 -1.049 3.801 1.00 62.06 102 LYS A C 1
ATOM 776 O O . LYS A 1 102 ? -15.167 -1.765 2.803 1.00 62.06 102 LYS A O 1
ATOM 781 N N . PRO A 1 103 ? -14.941 0.285 3.720 1.00 62.28 103 PRO A N 1
ATOM 782 C CA . PRO A 1 103 ? -14.826 1.263 4.810 1.00 62.28 103 PRO A CA 1
ATOM 783 C C . PRO A 1 103 ? -16.182 1.571 5.467 1.00 62.28 103 PRO A C 1
ATOM 785 O O . PRO A 1 103 ? -17.216 1.552 4.808 1.00 62.28 103 PRO A O 1
ATOM 788 N N . ASN A 1 104 ? -16.183 1.882 6.764 1.00 76.06 104 ASN A N 1
ATOM 789 C CA . ASN A 1 104 ? -17.387 2.244 7.524 1.00 76.06 104 ASN A CA 1
ATOM 790 C C . ASN A 1 104 ? -17.097 3.405 8.494 1.00 76.06 104 ASN A C 1
ATOM 792 O O . ASN A 1 104 ? -15.945 3.808 8.640 1.00 76.06 104 ASN A O 1
ATOM 796 N N . MET A 1 105 ? -18.114 3.894 9.215 1.00 85.19 105 MET A N 1
ATOM 797 C CA . MET A 1 105 ? -17.987 5.019 10.163 1.00 85.19 105 MET A CA 1
ATOM 798 C C . MET A 1 105 ? -16.851 4.879 11.199 1.00 85.19 105 MET A C 1
ATOM 800 O O . MET A 1 105 ? -16.392 5.878 11.752 1.00 85.19 105 MET A O 1
ATOM 804 N N . TRP A 1 106 ? -16.393 3.656 11.490 1.00 86.06 106 TRP A N 1
ATOM 805 C CA . TRP A 1 106 ? -15.279 3.412 12.410 1.00 86.06 106 TRP A CA 1
ATOM 806 C C . TRP A 1 106 ? -13.922 3.726 11.783 1.00 86.06 106 TRP A C 1
ATOM 808 O O . TRP A 1 106 ? -13.027 4.169 12.494 1.00 86.06 106 TRP A O 1
ATOM 818 N N . HIS A 1 107 ? -13.787 3.566 10.463 1.00 90.19 107 HIS A N 1
ATOM 819 C CA . HIS A 1 107 ? -12.590 3.967 9.719 1.00 90.19 107 HIS A CA 1
ATOM 820 C C . HIS A 1 107 ? -12.467 5.488 9.674 1.00 90.19 107 HIS A C 1
ATOM 822 O O . HIS A 1 107 ? -11.384 6.012 9.912 1.00 90.19 107 HIS A O 1
ATOM 828 N N . ASP A 1 108 ? -13.576 6.198 9.455 1.00 88.19 108 ASP A N 1
ATOM 829 C CA . ASP A 1 108 ? -13.572 7.664 9.443 1.00 88.19 108 ASP A CA 1
ATOM 830 C C . ASP A 1 108 ? -13.204 8.225 10.819 1.00 88.19 108 ASP A C 1
ATOM 832 O O . ASP A 1 108 ? -12.326 9.076 10.932 1.00 88.19 108 ASP A O 1
ATOM 836 N N . ARG A 1 109 ? -13.785 7.672 11.893 1.00 87.44 109 ARG A N 1
ATOM 837 C CA . ARG A 1 109 ? -13.409 8.041 13.267 1.00 87.44 109 ARG A CA 1
ATOM 838 C C . ARG A 1 109 ? -11.950 7.721 13.583 1.00 87.44 109 ARG A C 1
ATOM 840 O O . ARG A 1 109 ? -11.286 8.531 14.224 1.00 87.44 109 ARG A O 1
ATOM 847 N N . ALA A 1 110 ? -11.450 6.566 13.144 1.00 88.62 110 ALA A N 1
ATOM 848 C CA . ALA A 1 110 ? -10.051 6.199 13.325 1.00 88.62 110 ALA A CA 1
ATOM 849 C C . ALA A 1 110 ? -9.108 7.178 12.608 1.00 88.62 110 ALA A C 1
ATOM 851 O O . ALA A 1 110 ? -8.137 7.622 13.217 1.00 88.62 110 ALA A O 1
ATOM 852 N N . ARG A 1 111 ? -9.426 7.584 11.370 1.00 90.44 111 ARG A N 1
ATOM 853 C CA . ARG A 1 111 ? -8.668 8.620 10.647 1.00 90.44 111 ARG A CA 1
ATOM 854 C C . ARG A 1 111 ? -8.656 9.940 11.406 1.00 90.44 111 ARG A C 1
ATOM 856 O O . ARG A 1 111 ? -7.579 10.453 11.676 1.00 90.44 111 ARG A O 1
ATOM 863 N N . THR A 1 112 ? -9.820 10.434 11.834 1.00 90.50 112 THR A N 1
ATOM 864 C CA . THR A 1 112 ? -9.908 11.692 12.595 1.00 90.50 112 THR A CA 1
ATOM 865 C C . THR A 1 112 ? -9.077 11.653 13.879 1.00 90.50 112 THR A C 1
ATOM 867 O O . THR A 1 112 ? -8.440 12.642 14.227 1.00 90.50 112 THR A O 1
ATOM 870 N N . LEU A 1 113 ? -9.053 10.520 14.589 1.00 88.44 113 LEU A N 1
ATOM 871 C CA . LEU A 1 113 ? -8.236 10.378 15.795 1.00 88.44 113 LEU A CA 1
ATOM 872 C C . LEU A 1 113 ? -6.736 10.389 15.476 1.00 88.44 113 LEU A C 1
ATOM 874 O O . LEU A 1 113 ? -5.989 11.102 16.144 1.00 88.44 113 LEU A O 1
ATOM 878 N N . ILE A 1 114 ? -6.299 9.650 14.453 1.00 88.38 114 ILE A N 1
ATOM 879 C CA . ILE A 1 114 ? -4.891 9.633 14.024 1.00 88.38 114 ILE A CA 1
ATOM 880 C C . ILE A 1 114 ? -4.448 11.035 13.572 1.00 88.38 114 ILE A C 1
ATOM 882 O O . ILE A 1 114 ? -3.394 11.507 13.995 1.00 88.38 114 ILE A O 1
ATOM 886 N N . GLU A 1 115 ? -5.274 11.738 12.790 1.00 88.75 115 GLU A N 1
ATOM 887 C CA . GLU A 1 115 ? -5.031 13.124 12.354 1.00 88.75 115 GLU A CA 1
ATOM 888 C C . GLU A 1 115 ? -4.968 14.112 13.528 1.00 88.75 115 GLU A C 1
ATOM 890 O O . GLU A 1 115 ? -4.161 15.040 13.514 1.00 88.75 115 GLU A O 1
ATOM 895 N N . ALA A 1 116 ? -5.764 13.891 14.578 1.00 87.94 116 ALA A N 1
ATOM 896 C CA . ALA A 1 116 ? -5.724 14.675 15.813 1.00 87.94 116 ALA A CA 1
ATOM 897 C C . ALA A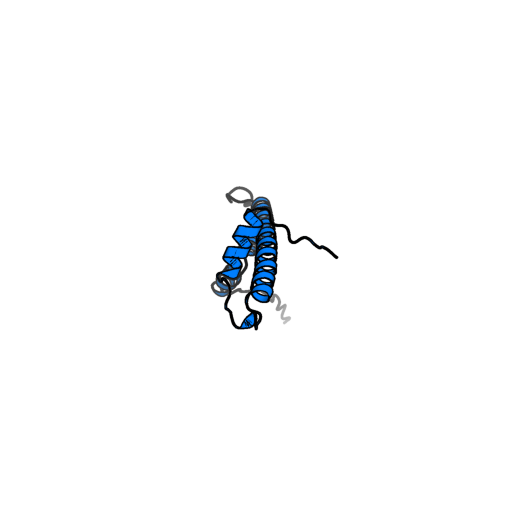 1 116 ? -4.500 14.365 16.704 1.00 87.94 116 ALA A C 1
ATOM 899 O O . ALA A 1 116 ? -4.367 14.937 17.787 1.00 87.94 116 ALA A O 1
ATOM 900 N N . GLY A 1 117 ? -3.606 13.468 16.275 1.00 83.56 117 GLY A N 1
ATOM 901 C CA . GLY A 1 117 ? -2.400 13.089 17.011 1.00 83.56 117 GLY A CA 1
ATOM 902 C C . GLY A 1 117 ? -2.621 11.991 18.050 1.00 83.56 117 GLY A C 1
ATOM 903 O O . GLY A 1 117 ? -1.732 11.743 18.868 1.00 83.56 117 GLY A O 1
ATOM 904 N N . TYR A 1 118 ? -3.771 11.309 18.032 1.00 79.62 118 TYR A N 1
ATOM 905 C CA . TYR A 1 118 ? -3.980 10.139 18.876 1.00 79.62 118 TYR A CA 1
ATOM 906 C C . TYR A 1 118 ? -3.035 9.021 18.436 1.00 79.62 118 TYR A C 1
ATOM 908 O O . TYR A 1 118 ? -3.168 8.443 17.357 1.00 79.62 118 TYR A O 1
ATOM 916 N N . ARG A 1 119 ? -2.087 8.685 19.306 1.00 68.62 119 ARG A N 1
ATOM 917 C CA . ARG A 1 119 ? -1.316 7.448 19.224 1.00 68.62 119 ARG A CA 1
ATOM 918 C C . ARG A 1 119 ? -1.924 6.485 20.226 1.00 68.62 119 ARG A C 1
ATOM 920 O O . ARG A 1 119 ? -2.103 6.853 21.384 1.00 68.62 119 ARG A O 1
ATOM 927 N N . LYS A 1 120 ? -2.242 5.262 19.793 1.00 60.25 120 LYS A N 1
ATOM 928 C CA . LYS A 1 120 ? -2.632 4.192 20.716 1.00 60.25 120 LYS A CA 1
ATOM 929 C C . LYS A 1 120 ? -1.475 4.026 21.705 1.00 60.25 120 LYS A C 1
ATOM 931 O O . LYS A 1 120 ? -0.414 3.552 21.300 1.00 60.25 120 LYS A O 1
ATOM 936 N N . SER A 1 121 ? -1.634 4.470 22.953 1.00 49.38 121 SER A N 1
ATOM 937 C CA . SER A 1 121 ? -0.621 4.198 23.965 1.00 49.38 121 SER A CA 1
ATOM 938 C C . SER A 1 121 ? -0.561 2.684 24.124 1.00 49.38 121 SER A C 1
ATOM 940 O O . SER A 1 121 ? -1.568 2.011 24.353 1.00 49.38 121 SER A O 1
ATOM 942 N N . VAL A 1 122 ? 0.620 2.124 23.882 1.00 41.44 122 VAL A N 1
ATOM 943 C CA . VAL A 1 122 ? 0.928 0.749 24.259 1.00 41.44 122 VAL A CA 1
ATOM 944 C C . VAL A 1 122 ? 1.181 0.795 25.761 1.00 41.44 122 VAL A C 1
ATOM 946 O O . VAL A 1 122 ? 2.322 0.754 26.204 1.00 41.44 122 VAL A O 1
ATOM 949 N N . ASP A 1 123 ? 0.124 0.997 26.543 1.00 36.25 123 ASP A N 1
ATOM 950 C CA . ASP A 1 123 ? 0.209 0.865 27.990 1.00 36.25 123 ASP A CA 1
ATOM 951 C C . ASP A 1 123 ? -0.100 -0.586 28.365 1.00 36.25 123 ASP A C 1
ATOM 953 O O . ASP A 1 123 ? -1.261 -0.982 28.426 1.00 36.25 123 ASP A O 1
ATOM 957 N N . SER A 1 124 ? 1.007 -1.300 28.618 1.00 37.03 124 SER A N 1
ATOM 958 C CA . SER A 1 124 ? 1.198 -2.479 29.488 1.00 37.03 124 SER A CA 1
ATOM 959 C C . SER A 1 124 ? 0.515 -3.799 29.128 1.00 37.03 124 SER A C 1
ATOM 961 O O . SER A 1 124 ? -0.719 -3.924 29.269 1.00 37.03 124 SER A O 1
#

Foldseek 3Di:
DDDDDDDDPPPPPPDPPVVVVVVLVPDPPLVNLLVVLVVQVVVCVPPVPQPPDPDHSVNSNVVSVVSVVVVVVVVVVQVQLVVQLVVVCCVPPNDDPVVDDPPDPSSVVSVVCVVVVDDPPPDD

Sequence (124 aa):
MMADPKQVDTGQVVFPQGAILEAFSSLPLWEQARAAADVLEAMTIPLGWGASSPWRPRELREVASGMESRAKEQAEADAEVNALAKVLFDLMIGGDWSERVKPNMWHDRARTLIEAGYRKSVDS

pLDDT: mean 71.96, std 17.44, range [34.09, 92.06]